Protein AF-A0A9W9W195-F1 (afdb_monomer_lite)

Structure (mmCIF, N/CA/C/O backbone):
data_AF-A0A9W9W195-F1
#
_entry.id   AF-A0A9W9W195-F1
#
loop_
_atom_site.group_PDB
_atom_site.id
_atom_site.type_symbol
_atom_site.label_atom_id
_atom_site.label_alt_id
_atom_site.label_comp_id
_atom_site.label_asym_id
_atom_site.label_entity_id
_atom_site.label_seq_id
_atom_site.pdbx_PDB_ins_code
_atom_site.Cartn_x
_atom_site.Cartn_y
_atom_site.Cartn_z
_atom_site.occupancy
_atom_site.B_iso_or_equiv
_atom_site.auth_seq_id
_atom_site.auth_comp_id
_atom_site.auth_asym_id
_atom_site.auth_atom_id
_atom_site.pdbx_PDB_model_num
ATOM 1 N N . MET A 1 1 ? 64.994 -66.089 4.466 1.00 43.66 1 MET A N 1
ATOM 2 C CA . MET A 1 1 ? 64.436 -64.724 4.487 1.00 43.66 1 MET A CA 1
ATOM 3 C C . MET A 1 1 ? 63.080 -64.763 3.791 1.00 43.66 1 MET A C 1
ATOM 5 O O . MET A 1 1 ? 63.055 -65.010 2.596 1.00 43.66 1 MET A O 1
ATOM 9 N N . TYR A 1 2 ? 62.020 -64.607 4.596 1.00 42.03 2 TYR A N 1
ATOM 10 C CA . TYR A 1 2 ? 60.614 -64.259 4.296 1.00 42.03 2 TYR A CA 1
ATOM 11 C C . TYR A 1 2 ? 59.789 -65.210 3.403 1.00 42.03 2 TYR A C 1
ATOM 13 O O . TYR A 1 2 ? 59.987 -65.316 2.202 1.00 42.03 2 TYR A O 1
ATOM 21 N N . GLU A 1 3 ? 59.030 -66.120 4.020 1.00 55.41 3 GLU A N 1
ATOM 22 C CA . GLU A 1 3 ? 57.608 -66.014 4.433 1.00 55.41 3 GLU A CA 1
ATOM 23 C C . GLU A 1 3 ? 56.600 -66.149 3.278 1.00 55.41 3 GLU A C 1
ATOM 25 O O . GLU A 1 3 ? 56.298 -65.225 2.528 1.00 55.41 3 GLU A O 1
ATOM 30 N N . ARG A 1 4 ? 56.039 -67.360 3.181 1.00 55.09 4 ARG A N 1
ATOM 31 C CA . ARG A 1 4 ? 54.833 -67.678 2.422 1.00 55.09 4 ARG A CA 1
ATOM 32 C C . ARG A 1 4 ? 53.646 -67.129 3.213 1.00 55.09 4 ARG A C 1
ATOM 34 O O . ARG A 1 4 ? 53.240 -67.756 4.185 1.00 55.09 4 ARG A O 1
ATOM 41 N N . LYS A 1 5 ? 53.061 -66.018 2.773 1.00 55.53 5 LYS A N 1
ATOM 42 C CA . LYS A 1 5 ? 51.831 -65.492 3.369 1.00 55.53 5 LYS A CA 1
ATOM 43 C C . LYS A 1 5 ? 50.739 -65.357 2.312 1.00 55.53 5 LYS A C 1
ATOM 45 O O . LYS A 1 5 ? 50.545 -64.320 1.693 1.00 55.53 5 LYS A O 1
ATOM 50 N N . ARG A 1 6 ? 50.077 -66.489 2.048 1.00 56.59 6 ARG A N 1
ATOM 51 C CA . ARG A 1 6 ? 48.732 -66.503 1.465 1.00 56.59 6 ARG A CA 1
ATOM 52 C C . ARG A 1 6 ? 47.773 -66.513 2.643 1.00 56.59 6 ARG A C 1
ATOM 54 O O . ARG A 1 6 ? 47.425 -67.587 3.130 1.00 56.59 6 ARG A O 1
ATOM 61 N N . ASP A 1 7 ? 47.385 -65.341 3.119 1.00 54.25 7 ASP A N 1
ATOM 62 C CA . ASP A 1 7 ? 46.259 -65.268 4.038 1.00 54.25 7 ASP A CA 1
ATOM 63 C C . ASP A 1 7 ? 44.981 -65.411 3.213 1.00 54.25 7 ASP A C 1
ATOM 65 O O . ASP A 1 7 ? 44.470 -64.463 2.619 1.00 54.25 7 ASP A O 1
ATOM 69 N N . ASN A 1 8 ? 44.481 -66.645 3.166 1.00 52.59 8 ASN A N 1
ATOM 70 C CA . ASN A 1 8 ? 43.060 -66.912 2.991 1.00 52.59 8 ASN A CA 1
ATOM 71 C C . ASN A 1 8 ? 42.334 -66.330 4.214 1.00 52.59 8 ASN A C 1
ATOM 73 O O . ASN A 1 8 ? 42.071 -67.028 5.192 1.00 52.59 8 ASN A O 1
ATOM 77 N N . GLY A 1 9 ? 42.067 -65.026 4.177 1.00 42.09 9 GLY A N 1
ATOM 78 C CA . GLY A 1 9 ? 41.192 -64.348 5.122 1.00 42.09 9 GLY A CA 1
ATOM 79 C C . GLY A 1 9 ? 39.750 -64.662 4.764 1.00 42.09 9 GLY A C 1
ATOM 80 O O . GLY A 1 9 ? 39.198 -64.090 3.828 1.00 42.09 9 GLY A O 1
ATOM 81 N N . ALA A 1 10 ? 39.182 -65.622 5.487 1.00 49.25 10 ALA A N 1
ATOM 82 C CA . ALA A 1 10 ? 37.785 -66.002 5.434 1.00 49.25 10 ALA A CA 1
ATOM 83 C C . ALA A 1 10 ? 36.858 -64.776 5.425 1.00 49.25 10 ALA A C 1
ATOM 85 O O . ALA A 1 10 ? 37.044 -63.826 6.186 1.00 49.25 10 ALA A O 1
ATOM 86 N N . ALA A 1 11 ? 35.830 -64.839 4.582 1.00 51.12 11 ALA A N 1
ATOM 87 C CA . ALA A 1 11 ? 34.695 -63.936 4.613 1.00 51.12 11 ALA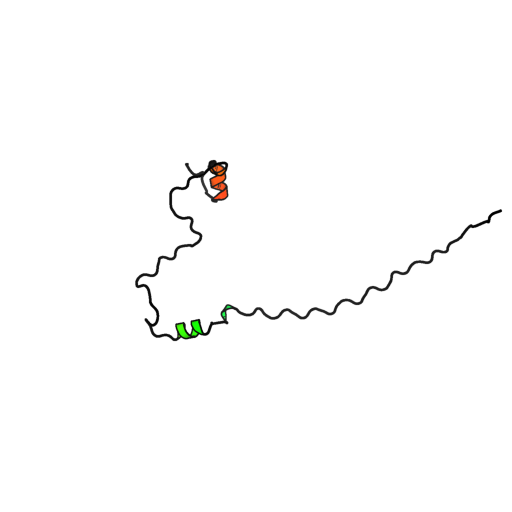 A CA 1
ATOM 88 C C . ALA A 1 11 ? 33.995 -64.033 5.981 1.00 51.12 11 ALA A C 1
ATOM 90 O O . ALA A 1 11 ? 33.129 -64.878 6.192 1.00 51.12 11 ALA A O 1
ATOM 91 N N . ALA A 1 12 ? 34.374 -63.173 6.923 1.00 51.81 12 ALA A N 1
ATOM 92 C CA . ALA A 1 12 ? 33.541 -62.864 8.070 1.00 51.81 12 ALA A CA 1
ATOM 93 C C . ALA A 1 12 ? 32.551 -61.793 7.607 1.00 51.81 12 ALA A C 1
ATOM 95 O O . ALA A 1 12 ? 32.896 -60.617 7.493 1.00 51.81 12 ALA A O 1
ATOM 96 N N . GLY A 1 13 ? 31.335 -62.221 7.262 1.00 54.47 13 GLY A N 1
ATOM 97 C CA . GLY A 1 13 ? 30.223 -61.310 7.027 1.00 54.47 13 GLY A CA 1
ATOM 98 C C . GLY A 1 13 ? 30.042 -60.428 8.257 1.00 54.47 13 GLY A C 1
ATOM 99 O O . GLY A 1 13 ? 29.662 -60.912 9.321 1.00 54.47 13 GLY A O 1
ATOM 100 N N . SER A 1 14 ? 30.361 -59.143 8.121 1.00 53.75 14 SER A N 1
ATOM 101 C CA . SER A 1 14 ? 30.069 -58.152 9.149 1.00 53.75 14 SER A CA 1
ATOM 102 C C . SER A 1 14 ? 28.553 -57.980 9.191 1.00 53.75 14 SER A C 1
ATOM 104 O O . SER A 1 14 ? 27.962 -57.400 8.279 1.00 53.75 14 SER A O 1
ATOM 106 N N . VAL A 1 15 ? 27.908 -58.570 10.197 1.00 68.88 15 VAL A N 1
ATOM 107 C CA . VAL A 1 15 ? 26.481 -58.357 10.451 1.00 68.88 15 VAL A CA 1
ATOM 108 C C . VAL A 1 15 ? 26.325 -56.900 10.902 1.00 68.88 15 VAL A C 1
ATOM 110 O O . VAL A 1 15 ? 27.020 -56.496 11.837 1.00 68.88 15 VAL A O 1
ATOM 113 N N . PRO A 1 16 ? 25.469 -56.086 10.258 1.00 77.38 16 PRO A N 1
ATOM 114 C CA . PRO A 1 16 ? 25.250 -54.718 10.708 1.00 77.38 16 PRO A CA 1
ATOM 115 C C . PRO A 1 16 ? 24.673 -54.719 12.134 1.00 77.38 16 PRO A C 1
ATOM 117 O O . PRO A 1 16 ? 23.890 -55.613 12.475 1.00 77.38 16 PRO A O 1
ATOM 120 N N . PRO A 1 17 ? 25.042 -53.740 12.982 1.00 79.69 17 PRO A N 1
ATOM 121 C CA . PRO A 1 17 ? 24.478 -53.633 14.320 1.00 79.69 17 PRO A CA 1
ATOM 122 C C . PRO A 1 17 ? 22.954 -53.441 14.243 1.00 79.69 17 PRO A C 1
ATOM 124 O O . PRO A 1 17 ? 22.460 -52.827 13.290 1.00 79.69 17 PRO A O 1
ATOM 127 N N . PRO A 1 18 ? 22.195 -53.950 15.229 1.00 80.69 18 PRO A N 1
ATOM 128 C CA . PRO A 1 18 ? 20.753 -53.757 15.269 1.00 80.69 18 PRO A CA 1
ATOM 129 C C . PRO A 1 18 ? 20.417 -52.264 15.352 1.00 80.69 18 PRO A C 1
ATOM 131 O O . PRO A 1 18 ? 21.077 -51.500 16.059 1.00 80.69 18 PRO A O 1
ATOM 134 N N . LEU A 1 19 ? 19.380 -51.859 14.617 1.00 81.94 19 LEU A N 1
ATOM 135 C CA . LEU A 1 19 ? 18.866 -50.493 14.654 1.00 81.94 19 LEU A CA 1
ATOM 136 C C . LEU A 1 19 ? 18.361 -50.149 16.068 1.00 81.94 19 LEU A C 1
ATOM 138 O O . LEU A 1 19 ? 17.804 -51.021 16.743 1.00 81.94 19 LEU A O 1
ATOM 142 N N . PRO A 1 20 ? 18.523 -48.891 16.521 1.00 84.56 20 PRO A N 1
ATOM 143 C CA . PRO A 1 20 ? 17.934 -48.446 17.776 1.00 84.56 20 PRO A CA 1
ATOM 144 C C . PRO A 1 20 ? 16.399 -48.532 17.718 1.00 84.56 20 PRO A C 1
ATOM 146 O O . PRO A 1 20 ? 15.816 -48.424 16.633 1.00 84.56 20 PRO A O 1
ATOM 149 N N . PRO A 1 21 ? 15.728 -48.712 18.871 1.00 83.38 21 PRO A N 1
ATOM 150 C CA . PRO A 1 21 ? 14.273 -48.710 18.922 1.00 83.38 21 PRO A CA 1
ATOM 151 C C . PRO A 1 21 ? 13.716 -47.357 18.449 1.00 83.38 21 PRO A C 1
ATOM 153 O O . PRO A 1 21 ? 14.359 -46.322 18.658 1.00 83.38 21 PRO A O 1
ATOM 156 N N . PRO A 1 22 ? 12.526 -47.343 17.823 1.00 83.56 22 PRO A N 1
ATOM 157 C CA . PRO A 1 22 ? 11.889 -46.101 17.412 1.00 83.56 22 PRO A CA 1
ATOM 158 C C . PRO A 1 22 ? 11.596 -45.216 18.635 1.00 83.56 22 PRO A C 1
ATOM 160 O O . PRO A 1 22 ? 11.298 -45.739 19.715 1.00 83.56 22 PRO A O 1
ATOM 163 N N . PRO A 1 23 ? 11.663 -43.880 18.485 1.00 83.19 23 PRO A N 1
ATOM 164 C CA . PRO A 1 23 ? 11.271 -42.970 19.549 1.00 83.19 23 PRO A CA 1
ATOM 165 C C . PRO A 1 23 ? 9.787 -43.166 19.903 1.00 83.19 23 PRO A C 1
ATOM 167 O O . PRO A 1 23 ? 8.994 -43.563 19.041 1.00 83.19 23 PRO A O 1
ATOM 170 N N . PRO A 1 24 ? 9.389 -42.890 21.158 1.00 85.81 24 PRO A N 1
ATOM 171 C CA . PRO A 1 24 ? 7.985 -42.924 21.540 1.00 85.81 24 PRO A CA 1
ATOM 172 C C . PRO A 1 24 ? 7.173 -41.928 20.693 1.00 85.81 24 PRO A C 1
ATOM 174 O O . PRO A 1 24 ? 7.713 -40.902 20.265 1.00 85.81 24 PRO A O 1
ATOM 177 N N . PRO A 1 25 ? 5.877 -42.202 20.457 1.00 83.88 25 PRO A N 1
ATOM 178 C CA . PRO A 1 25 ? 5.012 -41.270 19.748 1.00 83.88 25 PRO A CA 1
ATOM 179 C C . PRO A 1 25 ? 4.957 -39.939 20.501 1.00 83.88 25 PRO A C 1
ATOM 181 O O . PRO A 1 25 ? 4.783 -39.906 21.722 1.00 83.88 25 PRO A O 1
ATOM 184 N N . THR A 1 26 ? 5.111 -38.836 19.771 1.00 82.69 26 THR A N 1
ATOM 185 C CA . THR A 1 26 ? 4.939 -37.495 20.333 1.00 82.69 26 THR A CA 1
ATOM 186 C C . THR A 1 26 ? 3.495 -37.321 20.806 1.00 82.69 26 THR A C 1
ATOM 188 O O . THR A 1 26 ? 2.581 -37.735 20.084 1.00 82.69 26 THR A O 1
ATOM 191 N N . PRO A 1 27 ? 3.255 -36.710 21.981 1.00 85.81 27 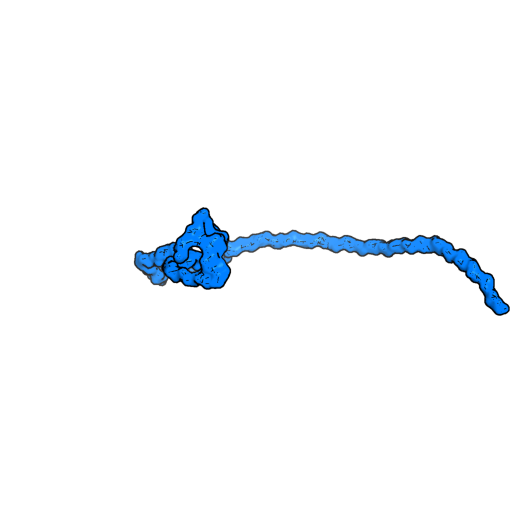PRO A N 1
ATOM 192 C CA . PRO A 1 27 ? 1.901 -36.371 22.396 1.00 85.81 27 PRO A CA 1
ATOM 193 C C . PRO A 1 27 ? 1.252 -35.439 21.359 1.00 85.81 27 PRO A C 1
ATOM 195 O O . PRO A 1 27 ? 1.962 -34.669 20.703 1.00 85.81 27 PRO A O 1
ATOM 198 N N . PRO A 1 28 ? -0.079 -35.502 21.186 1.00 85.19 28 PRO A N 1
ATOM 1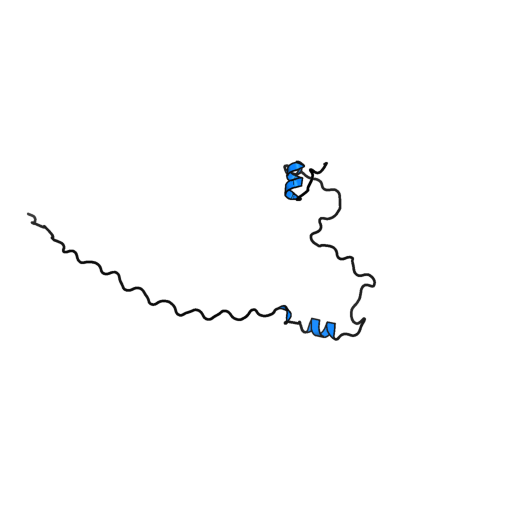99 C CA . PRO A 1 28 ? -0.777 -34.575 20.306 1.00 85.19 28 PRO A CA 1
ATOM 200 C C . PRO A 1 28 ? -0.566 -33.128 20.787 1.00 85.19 28 PRO A C 1
ATOM 202 O O . PRO A 1 28 ? -0.479 -32.899 21.999 1.00 85.19 28 PRO A O 1
ATOM 205 N N . PRO A 1 29 ? -0.475 -32.150 19.866 1.00 83.25 29 PRO A N 1
ATOM 206 C CA . PRO A 1 29 ? -0.394 -30.745 20.241 1.00 83.25 29 PRO A CA 1
ATOM 207 C C . PRO A 1 29 ? -1.645 -30.327 21.033 1.00 83.25 29 PRO A C 1
ATOM 209 O O . PRO A 1 29 ? -2.726 -30.883 20.800 1.00 83.25 29 PRO A O 1
ATOM 212 N N . PRO A 1 30 ? -1.525 -29.358 21.961 1.00 81.62 30 PRO A N 1
ATOM 213 C CA . PRO A 1 30 ? -2.690 -28.786 22.619 1.00 81.62 30 PRO A CA 1
ATOM 214 C C . PRO A 1 30 ? -3.642 -28.172 21.577 1.00 81.62 30 PRO A C 1
ATOM 216 O O . PRO A 1 30 ? -3.192 -27.737 20.510 1.00 81.62 30 PRO A O 1
ATOM 219 N N . PRO A 1 31 ? -4.957 -28.149 21.857 1.00 82.25 31 PRO A N 1
ATOM 220 C CA . PRO A 1 31 ? -5.911 -27.464 20.997 1.00 82.25 31 PRO A CA 1
ATOM 221 C C . PRO A 1 31 ? -5.530 -25.979 20.864 1.00 82.25 31 PRO A C 1
ATOM 223 O O . PRO A 1 31 ? -4.994 -25.414 21.819 1.00 82.25 31 PRO A O 1
ATOM 226 N N . PRO A 1 32 ? -5.807 -25.342 19.710 1.00 75.56 32 PRO A N 1
ATOM 227 C CA . PRO A 1 32 ? -5.555 -23.920 19.527 1.00 75.56 32 PRO A CA 1
ATOM 228 C C . PRO A 1 32 ? -6.249 -23.122 20.629 1.00 75.56 32 PRO A C 1
ATOM 230 O O . PRO A 1 32 ? -7.464 -23.235 20.808 1.00 75.56 32 PRO A O 1
ATOM 233 N N . GLU A 1 33 ? -5.483 -22.330 21.373 1.00 67.56 33 GLU A N 1
ATOM 234 C CA . GLU A 1 33 ? -6.056 -21.355 22.289 1.00 67.56 33 GLU A CA 1
ATOM 235 C C . GLU A 1 33 ? -6.821 -20.327 21.461 1.00 67.56 33 GLU A C 1
ATOM 237 O O . GLU A 1 33 ? -6.278 -19.689 20.556 1.00 67.56 33 GLU A O 1
ATOM 242 N N . ASP A 1 34 ? -8.116 -20.206 21.740 1.00 62.38 34 ASP A N 1
ATOM 243 C CA . ASP A 1 34 ? -8.961 -19.240 21.068 1.00 62.38 34 ASP A CA 1
ATOM 244 C C . ASP A 1 34 ? -8.619 -17.845 21.602 1.00 62.38 34 ASP A C 1
ATOM 246 O O . ASP A 1 34 ? -9.175 -17.371 22.593 1.00 62.38 34 ASP A O 1
ATOM 250 N N . LEU A 1 35 ? -7.654 -17.189 20.955 1.00 57.97 35 LEU A N 1
ATOM 251 C CA . LEU A 1 35 ? -7.211 -15.832 21.288 1.00 57.97 35 LEU A CA 1
ATOM 252 C C . LEU A 1 35 ? -8.352 -14.803 21.197 1.00 57.97 35 LEU A C 1
ATOM 254 O O . LEU A 1 35 ? -8.219 -13.696 21.711 1.00 57.97 35 LEU A O 1
ATOM 258 N N . SER A 1 36 ? -9.487 -15.155 20.580 1.00 58.16 36 SER A N 1
ATOM 259 C CA . SER A 1 36 ? -10.688 -14.316 20.578 1.00 58.16 36 SER A CA 1
ATOM 260 C C . SER A 1 36 ? -11.453 -14.341 21.911 1.00 58.16 36 SER A C 1
ATOM 262 O O . SER A 1 36 ? -12.252 -13.441 22.181 1.00 58.16 36 SER A O 1
ATOM 264 N N . SER A 1 37 ? -11.184 -15.332 22.769 1.00 59.91 37 SER A N 1
ATOM 265 C CA . SER A 1 37 ? -11.816 -15.506 24.084 1.00 59.91 37 SER A CA 1
ATOM 266 C C . SER A 1 37 ? -11.076 -14.795 25.225 1.00 59.91 37 SER A C 1
ATOM 268 O O . SER A 1 37 ? -11.641 -14.631 26.308 1.00 59.91 37 SER A O 1
ATOM 270 N N . GLU A 1 38 ? -9.851 -14.309 24.999 1.00 62.38 38 GLU A N 1
ATOM 271 C CA . GLU A 1 38 ? -9.071 -13.526 25.971 1.00 62.38 38 GLU A CA 1
ATOM 272 C C . GLU A 1 38 ? -9.529 -12.056 25.941 1.00 62.38 38 GLU A C 1
ATOM 274 O O . GLU A 1 38 ? -8.865 -11.136 25.461 1.00 62.38 38 GLU A O 1
ATOM 279 N N . VAL A 1 39 ? -10.756 -11.818 26.412 1.00 67.69 39 VAL A N 1
ATOM 280 C CA . VAL A 1 39 ? -11.275 -10.458 26.570 1.00 67.69 39 VAL A CA 1
ATOM 281 C C . VAL A 1 39 ? -10.560 -9.833 27.763 1.00 67.69 39 VAL A C 1
ATOM 283 O O . VAL A 1 39 ? -10.966 -10.036 28.906 1.00 67.69 39 VAL A O 1
ATOM 286 N N . SER A 1 40 ? -9.505 -9.059 27.491 1.00 78.75 40 SER A N 1
ATOM 287 C CA . SER A 1 40 ? -8.766 -8.300 28.506 1.00 78.75 40 SER A CA 1
ATOM 288 C C . SER A 1 40 ? -9.726 -7.639 29.513 1.00 78.75 40 SER A C 1
ATOM 290 O O . SER A 1 40 ? -10.739 -7.058 29.093 1.00 78.75 40 SER A O 1
ATOM 292 N N . PRO A 1 41 ? -9.420 -7.637 30.828 1.00 79.12 41 PRO A N 1
ATOM 293 C CA . PRO A 1 41 ? -10.250 -6.987 31.846 1.00 79.12 41 PRO A CA 1
ATOM 294 C C . PRO A 1 41 ? -10.604 -5.533 31.503 1.00 79.12 41 PRO A C 1
ATOM 296 O O . PRO A 1 41 ? -11.660 -5.029 31.886 1.00 79.12 41 PRO A O 1
ATOM 299 N N . PHE A 1 42 ? -9.746 -4.859 30.734 1.00 76.19 42 PHE A N 1
ATOM 300 C CA . PHE A 1 42 ? -10.000 -3.520 30.217 1.00 76.19 42 PHE A CA 1
ATOM 301 C C . PHE A 1 42 ? -11.165 -3.483 29.217 1.00 76.19 42 PHE A C 1
ATOM 303 O O . PHE A 1 42 ? -12.067 -2.658 29.348 1.00 76.19 42 PHE A O 1
ATOM 310 N N . VAL A 1 43 ? -11.204 -4.421 28.268 1.00 78.25 43 VAL A N 1
ATOM 311 C CA . VAL A 1 43 ? -12.287 -4.555 27.282 1.00 78.25 43 VAL A CA 1
ATOM 312 C C . VAL A 1 43 ? -13.606 -4.930 27.966 1.00 78.25 43 VAL A C 1
ATOM 314 O O . VAL A 1 43 ? -14.662 -4.437 27.569 1.00 78.25 43 VAL A O 1
ATOM 317 N N . MET A 1 44 ? -13.570 -5.735 29.037 1.00 81.19 44 MET A N 1
ATOM 318 C CA . MET A 1 44 ? -14.765 -6.013 29.849 1.00 81.19 44 MET A CA 1
ATOM 319 C C . MET A 1 44 ? -15.313 -4.740 30.508 1.00 81.19 44 MET A C 1
ATOM 321 O O . MET A 1 44 ? -16.513 -4.477 30.429 1.00 81.19 44 MET A O 1
ATOM 325 N N . LYS A 1 45 ? -14.439 -3.916 31.106 1.00 84.19 45 LYS A N 1
ATOM 326 C CA . LYS A 1 45 ? -14.830 -2.639 31.731 1.00 84.19 45 LYS A CA 1
ATOM 327 C C . LYS A 1 45 ? -15.363 -1.634 30.710 1.00 84.19 45 LYS A C 1
ATOM 329 O O . LYS A 1 45 ? -16.332 -0.947 31.010 1.00 84.19 45 LYS A O 1
ATOM 334 N N . LEU A 1 46 ? -14.787 -1.586 29.507 1.00 82.50 46 LEU A N 1
ATOM 335 C CA . LEU A 1 46 ? -15.287 -0.745 28.415 1.00 82.50 46 LEU A CA 1
ATOM 336 C C . LEU A 1 46 ? -16.683 -1.171 27.942 1.00 82.50 46 LEU A C 1
ATOM 338 O O . LEU A 1 46 ? -17.530 -0.311 27.731 1.00 82.50 46 LEU A O 1
ATOM 342 N N . LYS A 1 47 ? -16.952 -2.479 27.818 1.00 80.94 47 LYS A N 1
ATOM 343 C CA . LYS A 1 47 ? -18.281 -2.982 27.417 1.00 80.94 47 LYS A CA 1
ATOM 344 C C . LYS A 1 47 ? -19.367 -2.732 28.467 1.00 80.94 47 LYS A C 1
ATOM 346 O O . LYS A 1 47 ? -20.522 -2.553 28.102 1.00 80.94 47 LYS A O 1
ATOM 351 N N . ALA A 1 48 ? -19.007 -2.729 29.750 1.00 85.88 48 ALA A N 1
ATOM 352 C CA . ALA A 1 48 ? -19.931 -2.450 30.851 1.00 85.88 48 ALA A CA 1
ATOM 353 C C . ALA A 1 48 ? -20.148 -0.946 31.110 1.00 85.88 48 ALA A C 1
ATOM 355 O O . ALA A 1 48 ? -20.949 -0.580 31.971 1.00 85.88 48 ALA A O 1
ATOM 356 N N . ALA A 1 49 ? -19.415 -0.072 30.417 1.00 86.06 49 ALA A N 1
ATOM 357 C CA . ALA A 1 49 ? -19.462 1.357 30.660 1.00 86.06 49 ALA A CA 1
ATOM 358 C C . ALA A 1 49 ? -20.757 1.998 30.114 1.00 86.06 49 ALA A C 1
ATOM 360 O O . ALA A 1 49 ? -21.230 1.613 29.042 1.00 86.06 49 ALA A O 1
ATOM 361 N N . PRO A 1 50 ? -21.324 3.006 30.805 1.00 84.50 50 PRO A N 1
ATOM 362 C CA . PRO A 1 50 ? -22.457 3.770 30.290 1.00 84.50 50 PRO A CA 1
ATOM 363 C C . PRO A 1 50 ? -22.143 4.478 28.957 1.00 84.50 50 PRO A C 1
ATOM 365 O O . PRO A 1 50 ? -20.983 4.829 28.707 1.00 84.50 50 PRO A O 1
ATOM 368 N N . PRO A 1 51 ? -23.158 4.766 28.118 1.00 80.44 51 PRO A N 1
ATOM 369 C CA . PRO A 1 51 ? -22.981 5.606 26.935 1.00 80.44 51 PRO A CA 1
ATOM 370 C C . PRO A 1 51 ? -22.344 6.954 27.311 1.00 80.44 51 PRO A C 1
ATOM 372 O O . PRO A 1 51 ? -22.788 7.605 28.254 1.00 80.44 51 PRO A O 1
ATOM 375 N N . GLY A 1 52 ? -21.289 7.359 26.600 1.00 79.69 52 GLY A N 1
ATOM 376 C CA . GLY A 1 52 ? -20.552 8.600 26.884 1.00 79.69 52 GLY A CA 1
ATOM 377 C C . GLY A 1 52 ? -19.473 8.500 27.972 1.00 79.69 52 GLY A C 1
ATOM 378 O O . GLY A 1 52 ? -18.869 9.513 28.312 1.00 79.69 52 GLY A O 1
ATOM 379 N N . TYR A 1 53 ? -19.186 7.305 28.505 1.00 84.25 53 TYR A N 1
ATOM 380 C CA . TYR A 1 53 ? -18.070 7.097 29.443 1.00 84.25 53 TYR A CA 1
ATOM 381 C C . TYR A 1 53 ? -16.691 7.373 28.820 1.00 84.25 53 TYR A C 1
ATOM 383 O O . TYR A 1 53 ? -15.764 7.793 29.509 1.00 84.25 53 TYR A O 1
ATOM 391 N N . PHE A 1 54 ? -16.551 7.139 27.515 1.00 80.44 54 PHE A N 1
ATOM 392 C CA . PHE A 1 54 ? -15.355 7.456 26.744 1.00 80.44 54 PHE A CA 1
ATOM 393 C C . PHE A 1 54 ? -15.659 8.556 25.730 1.00 80.44 54 PHE A C 1
ATOM 395 O O . PHE A 1 54 ? -16.782 8.673 25.240 1.00 80.44 54 PHE A O 1
ATOM 402 N N . PHE A 1 55 ? -14.638 9.349 25.405 1.00 81.75 55 PHE A N 1
ATOM 403 C CA . PHE A 1 55 ? -14.733 10.366 24.367 1.00 81.75 55 PHE A CA 1
ATOM 404 C C . PHE A 1 55 ? -15.085 9.702 23.030 1.00 81.75 55 PHE A C 1
ATOM 406 O O . PHE A 1 55 ? -14.284 8.958 22.463 1.00 81.75 55 PHE A O 1
ATOM 413 N N . GLN A 1 56 ? -16.298 9.958 22.544 1.00 76.75 56 GLN A N 1
ATOM 414 C CA . GLN A 1 56 ? -16.724 9.600 21.199 1.00 76.75 56 GLN A CA 1
ATOM 415 C C . GLN A 1 56 ? -16.595 10.837 20.322 1.00 76.75 56 GLN A C 1
ATOM 417 O O . GLN A 1 56 ? -17.237 11.856 20.567 1.00 76.75 56 GLN A O 1
ATOM 422 N N . LEU A 1 57 ? -15.758 10.739 19.291 1.00 76.50 57 LEU A N 1
ATOM 423 C CA . L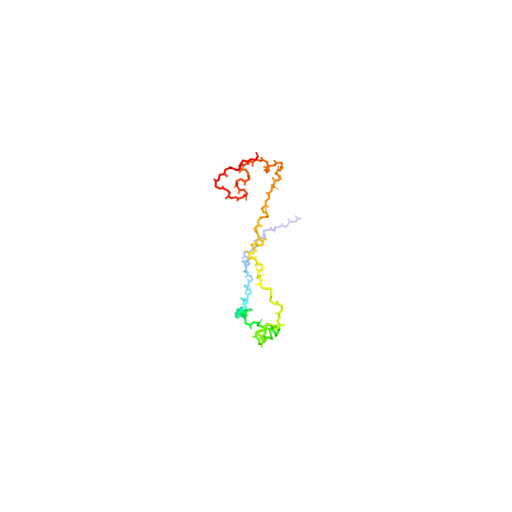EU A 1 57 ? -15.760 11.716 18.213 1.00 76.50 57 LEU A CA 1
ATOM 424 C C . LEU A 1 57 ? -17.158 11.750 17.589 1.00 76.50 57 LEU A C 1
ATOM 426 O O . LEU A 1 57 ? -17.644 10.729 17.111 1.00 76.50 57 LEU A O 1
ATOM 430 N N . GLU A 1 58 ? -17.766 12.937 17.552 1.00 78.19 58 GLU A N 1
ATOM 431 C CA . GLU A 1 58 ? -19.058 13.195 16.892 1.00 78.19 58 GLU A CA 1
ATOM 432 C C . GLU A 1 58 ? -19.062 12.735 15.428 1.00 78.19 58 GLU A C 1
ATOM 434 O O . GLU A 1 58 ? -20.088 12.349 14.873 1.00 78.19 58 GLU A O 1
ATOM 439 N N . ARG A 1 59 ? -17.881 12.758 14.806 1.00 81.12 59 ARG A N 1
ATOM 440 C CA . ARG A 1 59 ? -17.638 12.253 13.465 1.00 81.12 59 ARG A CA 1
ATOM 441 C C . ARG A 1 59 ? -16.450 11.292 13.525 1.00 81.12 59 ARG A C 1
ATOM 443 O O . ARG A 1 59 ? -15.316 11.766 13.635 1.00 81.12 59 ARG A O 1
ATOM 450 N N . PRO A 1 60 ? -16.679 9.966 13.485 1.00 75.50 60 PRO A N 1
ATOM 451 C CA . PRO A 1 60 ? -15.593 9.013 13.329 1.00 75.50 60 PRO A CA 1
ATOM 452 C C . PRO A 1 60 ? -14.755 9.411 12.109 1.00 75.50 60 PRO A C 1
ATOM 454 O O . PRO A 1 60 ? -15.337 9.811 11.092 1.00 75.50 60 PRO A O 1
ATOM 457 N N . PRO A 1 61 ? -13.414 9.352 12.187 1.00 74.44 61 PRO A N 1
ATOM 458 C CA . PRO A 1 61 ? -12.605 9.548 11.000 1.00 74.44 61 PRO A CA 1
ATOM 45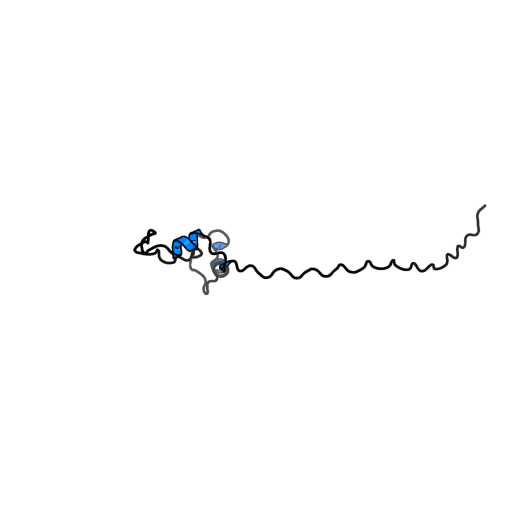9 C C . PRO A 1 61 ? -13.068 8.544 9.936 1.00 74.44 61 PRO A C 1
ATOM 461 O O . PRO A 1 61 ? -13.406 7.404 10.282 1.00 74.44 61 PRO A O 1
ATOM 464 N N . PRO A 1 62 ? -13.140 8.955 8.659 1.00 78.44 62 PRO A N 1
ATOM 465 C CA . PRO A 1 62 ? -13.437 8.016 7.591 1.00 78.44 62 PRO A CA 1
ATOM 466 C C . PRO A 1 62 ? -12.453 6.851 7.687 1.00 78.44 62 PRO A C 1
ATOM 468 O O . PRO A 1 62 ? -11.287 7.047 8.030 1.00 78.44 62 PRO A O 1
ATOM 471 N N . HIS A 1 63 ? -12.935 5.636 7.437 1.00 74.44 63 HIS A N 1
ATOM 472 C CA . HIS A 1 63 ? -12.080 4.460 7.451 1.00 74.44 63 HIS A CA 1
ATOM 473 C C . HIS A 1 63 ? -11.043 4.617 6.332 1.00 74.44 63 HIS A C 1
ATOM 475 O O . HIS A 1 63 ? -11.365 4.484 5.155 1.00 74.44 63 HIS A O 1
ATOM 481 N N . THR A 1 64 ? -9.824 5.010 6.694 1.00 73.69 64 THR A N 1
ATOM 482 C CA . THR A 1 64 ? -8.711 5.149 5.761 1.00 73.69 64 THR A CA 1
ATOM 483 C C . THR A 1 64 ? -7.991 3.816 5.697 1.00 73.69 64 THR A C 1
ATOM 485 O O . THR A 1 64 ? -7.496 3.338 6.721 1.00 73.69 64 THR A O 1
ATOM 488 N N . ASP A 1 65 ? -7.921 3.223 4.509 1.00 76.88 65 ASP A N 1
ATOM 489 C CA . ASP A 1 65 ? -7.023 2.100 4.281 1.00 76.88 65 ASP A CA 1
ATOM 490 C C . ASP A 1 65 ? -5.587 2.561 4.572 1.00 76.88 65 ASP A C 1
ATOM 492 O O . ASP A 1 65 ? -5.091 3.516 3.977 1.00 76.88 65 ASP A O 1
ATOM 496 N N . SER A 1 66 ? -4.941 1.912 5.540 1.00 76.44 66 SER A N 1
ATOM 497 C CA . SER A 1 66 ? -3.579 2.260 5.962 1.00 76.44 66 SER A CA 1
ATOM 498 C C . SER A 1 66 ? -2.530 1.871 4.918 1.00 76.44 66 SER A C 1
ATOM 500 O O . SER A 1 66 ? -1.400 2.348 4.991 1.00 76.44 66 SER A O 1
ATOM 502 N N . PHE A 1 67 ? -2.898 1.021 3.957 1.00 73.50 67 PHE A N 1
ATOM 503 C CA . PHE A 1 67 ? -2.059 0.622 2.830 1.00 73.50 67 PHE A CA 1
ATOM 504 C C . PHE A 1 67 ? -2.351 1.422 1.561 1.00 73.50 67 PHE A C 1
ATOM 506 O O . PHE A 1 67 ? -1.616 1.286 0.582 1.00 73.50 67 PHE A O 1
ATOM 513 N N . ALA A 1 68 ? -3.380 2.275 1.568 1.00 74.81 68 ALA A N 1
ATOM 514 C CA . ALA A 1 68 ? -3.640 3.146 0.438 1.00 74.81 68 ALA A CA 1
ATOM 515 C C . ALA A 1 68 ? -2.468 4.113 0.266 1.00 74.81 68 ALA A C 1
ATOM 517 O O . ALA A 1 68 ? -2.116 4.873 1.174 1.00 74.81 68 ALA A O 1
ATOM 518 N N . ALA A 1 69 ? -1.867 4.084 -0.923 1.00 76.44 69 ALA A N 1
ATOM 519 C CA . ALA A 1 69 ? -0.834 5.035 -1.280 1.00 76.44 69 ALA A CA 1
ATOM 520 C C . ALA A 1 69 ? -1.406 6.462 -1.166 1.00 76.44 69 ALA A C 1
ATOM 522 O O . ALA A 1 69 ? -2.520 6.712 -1.642 1.00 76.44 69 ALA A O 1
ATOM 523 N N . PRO A 1 70 ? -0.677 7.412 -0.554 1.00 78.12 70 PRO A N 1
ATOM 524 C CA . PRO A 1 70 ? -1.105 8.802 -0.495 1.00 78.12 70 PRO A CA 1
ATOM 525 C C . PRO A 1 70 ? -1.465 9.322 -1.890 1.00 78.12 70 PRO A C 1
ATOM 527 O O . PRO A 1 70 ? -0.689 9.211 -2.833 1.00 78.12 70 PRO A O 1
ATOM 530 N N . THR A 1 71 ? -2.641 9.903 -2.069 1.00 79.44 71 THR A N 1
ATOM 531 C CA . THR A 1 71 ? -2.989 10.514 -3.357 1.00 79.44 71 THR A CA 1
ATOM 532 C C . THR A 1 71 ? -2.183 11.801 -3.548 1.00 79.44 71 THR A C 1
ATOM 534 O O . THR A 1 71 ? -2.279 12.708 -2.721 1.00 79.44 71 THR A O 1
ATOM 537 N N . GLY A 1 72 ? -1.398 11.897 -4.624 1.00 82.25 72 GLY A N 1
ATOM 538 C CA . GLY A 1 72 ? -0.566 13.066 -4.918 1.00 82.25 72 GLY A CA 1
ATOM 539 C C . GLY A 1 72 ? 0.384 12.852 -6.102 1.00 82.25 72 GLY A C 1
ATOM 540 O O . GLY A 1 72 ? 0.391 11.771 -6.689 1.00 82.25 72 GLY A O 1
ATOM 541 N N . PRO A 1 73 ? 1.165 13.878 -6.484 1.00 85.94 73 PRO A N 1
ATOM 542 C CA . PRO A 1 73 ? 2.174 13.747 -7.528 1.00 85.94 73 PRO A CA 1
ATOM 543 C C . PRO A 1 73 ? 3.331 12.856 -7.056 1.00 85.94 73 PRO A C 1
ATOM 545 O O . PRO A 1 73 ? 3.897 13.076 -5.984 1.00 85.94 73 PRO A O 1
ATOM 548 N N . TYR A 1 74 ? 3.702 11.883 -7.885 1.00 84.81 74 TYR A N 1
ATOM 549 C CA . TYR A 1 74 ? 4.833 10.987 -7.656 1.00 84.81 74 TYR A CA 1
ATOM 550 C C . TYR A 1 74 ? 5.928 11.259 -8.679 1.00 84.81 74 TYR A C 1
ATOM 552 O O . TYR A 1 74 ? 5.665 11.339 -9.876 1.00 84.81 74 TYR A O 1
ATOM 560 N N . PHE A 1 75 ? 7.164 11.382 -8.202 1.00 87.94 75 PHE A N 1
ATOM 561 C CA . PHE A 1 75 ? 8.334 11.510 -9.061 1.00 87.94 75 PHE A CA 1
ATOM 562 C C . PHE A 1 75 ? 9.055 10.168 -9.114 1.00 87.94 75 PHE A C 1
ATOM 564 O O . PHE A 1 75 ? 9.505 9.665 -8.082 1.00 87.94 75 PHE A O 1
ATOM 571 N N . PHE A 1 76 ? 9.169 9.600 -10.311 1.00 88.94 76 PHE A N 1
ATOM 572 C CA . PHE A 1 76 ? 9.842 8.326 -10.537 1.00 88.94 76 PHE A CA 1
ATOM 573 C C . PHE A 1 76 ? 11.207 8.545 -11.192 1.00 88.94 76 PHE A C 1
ATOM 575 O O . PHE A 1 76 ? 11.343 9.356 -12.109 1.00 88.94 76 PHE A O 1
ATOM 582 N N . TYR A 1 77 ? 12.217 7.800 -10.739 1.00 89.06 77 TYR A N 1
ATOM 583 C CA . TYR A 1 77 ? 13.601 7.927 -11.203 1.00 89.06 77 TYR A CA 1
ATOM 584 C C . TYR A 1 77 ? 14.203 6.566 -11.559 1.00 89.06 77 TYR A C 1
ATOM 586 O O . TYR A 1 77 ? 13.795 5.526 -11.035 1.00 89.06 77 TYR A O 1
ATOM 594 N N . GLY A 1 78 ? 15.234 6.585 -12.405 1.00 92.06 78 GLY A N 1
ATOM 595 C CA . GLY A 1 78 ? 15.980 5.388 -12.785 1.00 92.06 78 GLY A CA 1
ATOM 596 C C . GLY A 1 78 ? 15.115 4.417 -13.586 1.00 92.06 78 GLY A C 1
ATOM 597 O O . GLY A 1 78 ? 14.502 4.799 -14.577 1.00 92.06 78 GLY A O 1
ATOM 598 N N . THR A 1 79 ? 15.060 3.157 -13.156 1.00 90.12 79 THR A N 1
ATOM 599 C CA . THR A 1 79 ? 14.271 2.111 -13.828 1.00 90.12 79 THR A CA 1
ATOM 600 C C . THR A 1 79 ? 12.764 2.312 -13.688 1.00 90.12 79 THR A C 1
ATOM 602 O O . THR A 1 79 ? 12.015 1.874 -14.551 1.00 90.12 79 THR A O 1
ATOM 605 N N . LEU A 1 80 ? 12.307 3.004 -12.639 1.00 87.50 80 LEU A N 1
ATOM 606 C CA . LEU A 1 80 ? 10.888 3.312 -12.441 1.00 87.50 80 LEU A CA 1
ATOM 607 C C . LEU A 1 80 ? 10.404 4.478 -13.313 1.00 87.50 80 LEU A C 1
ATOM 609 O O . LEU A 1 80 ? 9.217 4.767 -13.321 1.00 87.50 80 LEU A O 1
ATOM 613 N N . SER A 1 81 ? 11.291 5.152 -14.050 1.00 88.94 81 SER A N 1
ATOM 614 C CA . SER A 1 81 ? 10.878 6.133 -15.062 1.00 88.94 81 SER A CA 1
ATOM 615 C C . SER A 1 81 ? 10.317 5.474 -16.330 1.00 88.94 81 SER A C 1
ATOM 617 O O . SER A 1 81 ? 9.806 6.183 -17.190 1.00 88.94 81 SER A O 1
ATOM 619 N N . ASP A 1 82 ? 10.417 4.148 -16.464 1.00 90.94 82 ASP A N 1
ATOM 620 C CA . ASP A 1 82 ? 9.780 3.387 -17.539 1.00 90.94 82 ASP A CA 1
ATOM 621 C C . ASP A 1 82 ? 8.303 3.086 -17.193 1.00 90.94 82 ASP A C 1
ATOM 623 O O . ASP A 1 82 ? 8.038 2.370 -16.218 1.00 90.94 82 ASP A O 1
ATOM 627 N N . PRO A 1 83 ? 7.328 3.581 -17.983 1.00 90.06 83 PRO A N 1
ATOM 628 C CA . PRO A 1 83 ? 5.909 3.288 -17.794 1.00 90.06 83 PRO A CA 1
ATOM 629 C C . PRO A 1 83 ? 5.570 1.796 -17.766 1.00 90.06 83 PRO A C 1
ATOM 631 O O . PRO A 1 83 ? 4.689 1.388 -17.006 1.00 90.06 83 PRO A O 1
ATOM 634 N N . ALA A 1 84 ? 6.266 0.967 -18.550 1.00 90.62 84 ALA A N 1
ATOM 635 C CA . ALA A 1 84 ? 6.013 -0.472 -18.578 1.00 90.62 84 ALA A CA 1
ATOM 636 C C . ALA A 1 84 ? 6.388 -1.129 -17.239 1.00 90.62 84 ALA A C 1
ATOM 638 O O . ALA A 1 84 ? 5.639 -1.956 -16.717 1.00 90.62 84 ALA A O 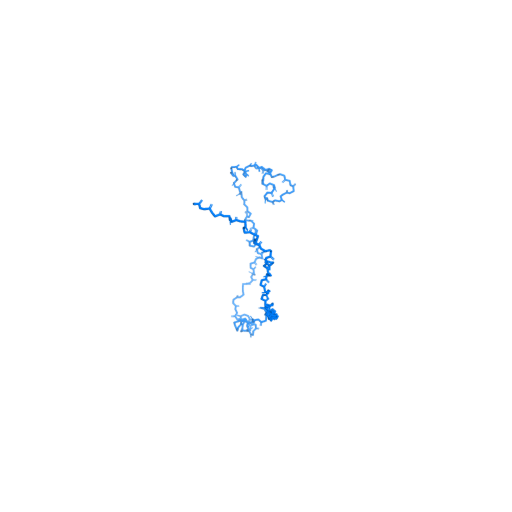1
ATOM 639 N N . MET A 1 85 ? 7.499 -0.697 -16.636 1.00 91.06 85 MET A N 1
ATOM 640 C CA . MET A 1 85 ? 7.930 -1.149 -15.311 1.00 91.06 85 MET A CA 1
ATOM 641 C C . MET A 1 85 ? 6.958 -0.691 -14.217 1.00 91.06 85 MET A C 1
ATOM 643 O O . MET A 1 85 ? 6.622 -1.459 -13.315 1.00 91.06 85 MET A O 1
ATOM 647 N N . LEU A 1 86 ? 6.466 0.549 -14.300 1.00 90.06 86 LEU A N 1
ATOM 648 C CA . LEU A 1 86 ? 5.468 1.061 -13.356 1.00 90.06 86 LEU A CA 1
ATOM 649 C C . LEU A 1 86 ? 4.155 0.299 -13.437 1.00 90.06 86 LEU A C 1
ATOM 651 O O . LEU A 1 86 ? 3.556 0.009 -12.405 1.00 90.06 86 LEU A O 1
ATOM 655 N N . ARG A 1 87 ? 3.720 -0.041 -14.650 1.00 91.00 87 ARG A N 1
ATOM 656 C CA . ARG A 1 87 ? 2.525 -0.848 -14.866 1.00 91.00 87 ARG A CA 1
ATOM 657 C C . ARG A 1 87 ? 2.626 -2.192 -14.149 1.00 91.00 87 ARG A C 1
ATOM 659 O O . ARG A 1 87 ? 1.675 -2.571 -13.475 1.00 91.00 87 ARG A O 1
ATOM 666 N N . ASP A 1 88 ? 3.758 -2.877 -14.275 1.00 90.75 88 ASP A N 1
ATOM 667 C CA . ASP A 1 88 ? 3.974 -4.191 -13.661 1.00 90.75 88 ASP A CA 1
ATOM 668 C C . ASP A 1 88 ? 4.019 -4.104 -12.125 1.00 90.75 88 ASP A C 1
ATOM 670 O O . ASP A 1 88 ? 3.293 -4.812 -11.431 1.00 90.75 88 ASP A O 1
ATOM 674 N N . VAL A 1 89 ? 4.785 -3.153 -11.576 1.00 89.25 89 VAL A N 1
ATOM 675 C CA . VAL A 1 89 ? 4.940 -2.976 -10.118 1.00 89.25 89 VAL A CA 1
ATOM 676 C C . VAL A 1 89 ? 3.646 -2.520 -9.440 1.00 89.25 89 VAL A C 1
ATOM 678 O O . VAL A 1 89 ? 3.348 -2.951 -8.326 1.00 89.25 89 VAL A O 1
ATOM 681 N N . LEU A 1 90 ? 2.883 -1.636 -10.087 1.00 87.50 90 LEU A N 1
ATOM 682 C CA . LEU A 1 90 ? 1.628 -1.098 -9.551 1.00 87.50 90 LEU A CA 1
ATOM 683 C C . LEU A 1 90 ? 0.403 -1.942 -9.939 1.00 87.50 90 LEU A C 1
ATOM 685 O O . LEU A 1 90 ? -0.700 -1.642 -9.487 1.00 87.50 90 LEU A O 1
ATOM 689 N N . GLY A 1 91 ? 0.575 -2.975 -10.770 1.00 87.88 91 GLY A N 1
ATOM 690 C CA . GLY A 1 91 ? -0.518 -3.820 -11.252 1.00 87.88 91 GLY A CA 1
ATOM 691 C C . GLY A 1 91 ? -1.549 -3.063 -12.096 1.00 87.88 91 GLY A C 1
ATOM 692 O O . GLY A 1 91 ? -2.745 -3.330 -11.988 1.00 87.88 91 GLY A O 1
ATOM 693 N N . LEU A 1 92 ? -1.114 -2.090 -12.904 1.00 87.44 92 LEU A N 1
ATOM 694 C CA . LEU A 1 92 ? -2.013 -1.272 -13.724 1.00 87.44 92 LEU A CA 1
ATOM 695 C C . LEU A 1 92 ? -2.454 -2.024 -14.990 1.00 87.44 92 LEU A C 1
ATOM 697 O O . LEU A 1 92 ? -1.667 -2.698 -15.660 1.00 87.44 92 LEU A O 1
ATOM 701 N N . GLU A 1 93 ? -3.716 -1.852 -15.384 1.00 89.50 93 GLU A N 1
ATOM 702 C CA . GLU A 1 93 ? -4.223 -2.440 -16.631 1.00 89.50 93 GLU A CA 1
ATOM 703 C C . GLU A 1 93 ? -3.576 -1.807 -17.872 1.00 89.50 93 GLU A C 1
ATOM 705 O O . GLU A 1 93 ? -3.309 -2.505 -18.852 1.00 89.50 93 GLU A O 1
ATOM 710 N N . THR A 1 94 ? -3.262 -0.510 -17.809 1.00 89.19 94 THR A N 1
ATOM 711 C CA . THR A 1 94 ? -2.663 0.283 -18.892 1.00 89.19 94 THR A CA 1
ATOM 712 C C . THR A 1 94 ? -1.359 0.942 -18.458 1.00 89.19 94 THR A C 1
ATOM 714 O O . THR A 1 94 ? -1.148 1.196 -17.274 1.00 89.19 94 THR A O 1
ATOM 717 N N . GLU A 1 95 ? -0.497 1.269 -19.422 1.00 89.06 95 GLU A N 1
ATOM 718 C CA . GLU A 1 95 ? 0.719 2.035 -19.143 1.00 89.06 95 GLU A CA 1
ATOM 719 C C . GLU A 1 95 ? 0.378 3.459 -18.665 1.00 89.06 95 GLU A C 1
ATOM 721 O O . GLU A 1 95 ? -0.452 4.134 -19.287 1.00 89.06 95 GLU A O 1
ATOM 726 N N . PRO A 1 96 ? 0.985 3.921 -17.558 1.00 84.31 96 PRO A N 1
ATOM 727 C CA . PRO A 1 96 ? 0.781 5.271 -17.054 1.00 84.31 96 PRO A CA 1
ATOM 728 C C . PRO A 1 96 ? 1.465 6.310 -17.953 1.00 84.31 96 PRO A C 1
ATOM 730 O O . PRO A 1 96 ? 2.558 6.085 -18.465 1.00 84.31 96 PRO A O 1
ATOM 733 N N . GLN A 1 97 ? 0.840 7.477 -18.115 1.00 82.44 97 GLN A N 1
ATOM 734 C CA . GLN A 1 97 ? 1.472 8.627 -18.769 1.00 82.44 97 GLN A CA 1
ATOM 735 C C . GLN A 1 97 ? 2.218 9.446 -17.711 1.00 82.44 97 GLN A C 1
ATOM 737 O O . GLN A 1 97 ? 1.601 9.876 -16.734 1.00 82.44 97 GLN A O 1
ATOM 742 N N . LEU A 1 98 ? 3.532 9.607 -17.898 1.00 78.12 98 LEU A N 1
ATOM 743 C CA . LEU A 1 98 ? 4.445 10.320 -16.996 1.00 78.12 98 LEU A CA 1
ATOM 744 C C . LEU A 1 98 ? 4.740 11.742 -17.477 1.00 78.12 98 LEU A C 1
ATOM 746 O O . LEU A 1 98 ? 4.833 11.937 -18.711 1.00 78.12 98 LEU A O 1
#

Foldseek 3Di:
DDDDDPPPPDPPPPDDDDDDDDDDDDDDDDDDDPPVPCCDPVNVCVVPDDPPPDDDDPDDDPPDDPPDDDPDDDDDDDPRVDQVVVCVVVVNPDRDDD

Organism: NCBI:txid1131564

Secondary structure (DSSP, 8-state):
--------------PPPPPPPPPPPPPPPPPPP-TTS---HHHHHHHTSPTTSS---SSPPP---TTSPPSS-----GGGGSHHHHHHHHT-SSPPP-

pLDDT: mean 76.82, std 12.77, range [42.03, 92.06]

Radius of gyration: 37.47 Å; chains: 1; bounding box: 87×81×51 Å

Sequence (98 aa):
MYERKRDNGAAAGSVPPPLPPPPPPTPPPPPPEDLSSEVSPFVMKLKAAPPGYFFQLERPPPHTDSFAAPTGPYFFYGTLSDPAMLRDVLGLETEPQL